Protein AF-R1IVT3-F1 (afdb_monomer)

pLDDT: mean 79.91, std 14.74, range [41.44, 95.56]

Foldseek 3Di:
DAAPQCVVVCVVVVHQLVPDPDHSCRLVSLLVVLLVQLLVLVVDDPVVSVVSLVVQLCCLQVVLVCRCPVPPPDHRDPVSSVSSNVSNVVNVVVVVVVVVVVVVVVVVD

Radius of gyration: 16.54 Å; Cα contacts (8 Å, |Δi|>4): 98; chains: 1; bounding box: 46×20×45 Å

Organism: NCBI:txid1056512

Secondary structure (DSSP, 8-state):
---HHHHHHHHHTT--TTSSSSTTSHHHHHHHHHHHHHHHTTTS-HHHHHHHHHHHHHHHHHHHHHHHHHSTT----HHHHHHHHHHHHHHHHHHHHHHHHHHHHHT--

Nearest PDB structures (foldseek):
  7vq3-assembly1_A  TM=6.142E-01  e=9.679E+00  Arabidopsis thaliana

Sequence (109 aa):
MLSLFTGFGLKQLSIEGKTFFWGNGDLLFHFGLFYLSGVLLFPLQLHVKVLSFTFLLLVAIASEYVQAHLIPGRSG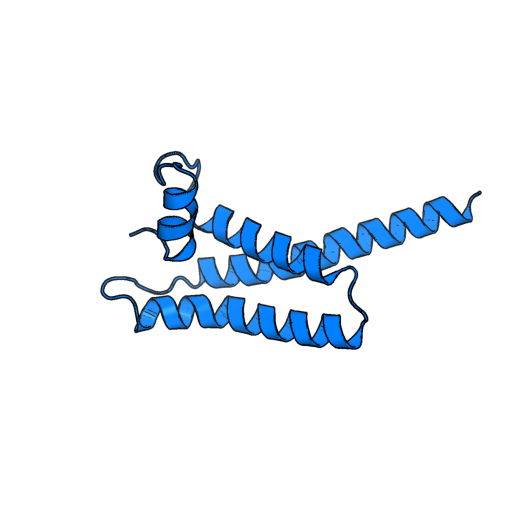SLLDALVNVFALFSAMVTLSVAHRRAKRSSSIL

Mean predicted aligned error: 8.48 Å

Solvent-accessible surface area (backbone atoms only — not comparable to full-atom values): 5930 Å² total; per-residue (Å²): 133,71,46,75,65,41,53,52,53,28,57,76,66,76,45,65,49,81,78,39,99,62,71,59,35,40,61,61,48,44,24,51,54,30,20,52,54,31,51,69,38,63,86,46,57,70,72,59,29,52,52,52,47,53,51,51,51,49,48,29,48,47,51,31,55,49,47,31,73,70,37,89,96,38,80,55,47,72,64,56,27,50,38,20,47,50,20,31,53,47,28,49,51,54,51,53,52,50,51,54,49,52,56,56,61,62,74,78,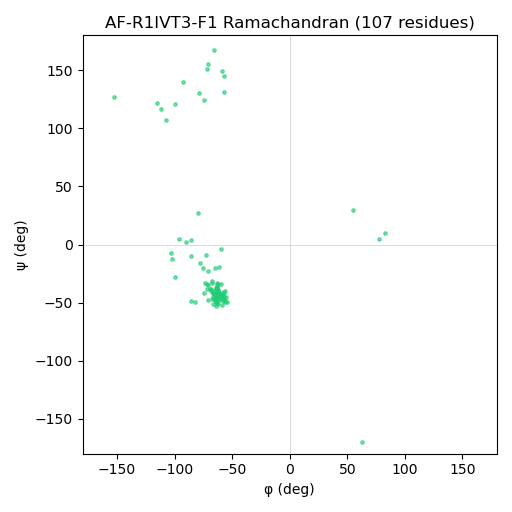113

Structure (mmCIF, N/CA/C/O backbone):
data_AF-R1IVT3-F1
#
_entry.id   AF-R1IVT3-F1
#
loop_
_atom_site.group_PDB
_atom_site.id
_atom_site.type_symbol
_atom_site.label_atom_id
_atom_site.label_alt_id
_atom_site.label_comp_id
_atom_site.label_asym_id
_atom_site.label_entity_id
_atom_site.label_seq_id
_atom_site.pdbx_PDB_ins_code
_atom_site.Cartn_x
_atom_site.Cartn_y
_atom_site.Cartn_z
_atom_site.occupancy
_atom_site.B_iso_or_equiv
_atom_site.auth_seq_id
_atom_site.auth_comp_id
_atom_site.auth_asym_id
_atom_site.auth_atom_id
_atom_site.pdbx_PDB_model_num
ATOM 1 N N . MET A 1 1 ? 7.142 1.662 -21.661 1.00 53.41 1 MET A N 1
ATOM 2 C CA . MET A 1 1 ? 6.828 0.257 -21.320 1.00 53.41 1 MET A CA 1
ATOM 3 C C . MET A 1 1 ? 5.900 0.256 -20.113 1.00 53.41 1 MET A C 1
ATOM 5 O O . MET A 1 1 ? 6.004 1.182 -19.321 1.00 53.41 1 MET A O 1
ATOM 9 N N . LEU A 1 2 ? 4.973 -0.701 -20.021 1.00 55.47 2 LEU A N 1
ATOM 10 C CA . LEU A 1 2 ? 4.089 -0.897 -18.855 1.00 55.47 2 LEU A CA 1
ATOM 11 C C . LEU A 1 2 ? 4.885 -1.450 -17.664 1.00 55.47 2 LEU A C 1
ATOM 13 O O . LEU A 1 2 ? 5.911 -2.100 -17.900 1.00 55.47 2 LEU A O 1
ATOM 17 N N . SER A 1 3 ? 4.430 -1.235 -16.420 1.00 58.12 3 SER A N 1
ATOM 18 C CA . SER A 1 3 ? 5.089 -1.881 -15.288 1.00 58.12 3 SER A CA 1
ATOM 19 C C . SER A 1 3 ? 4.948 -3.392 -15.310 1.00 58.12 3 SER A C 1
ATOM 21 O O . SER A 1 3 ? 4.145 -3.943 -16.055 1.00 58.12 3 SER A O 1
ATOM 23 N N . LEU A 1 4 ? 5.720 -4.097 -14.481 1.00 60.19 4 LEU A N 1
ATOM 24 C CA . LEU A 1 4 ? 5.559 -5.541 -14.328 1.00 60.19 4 LEU A CA 1
ATOM 25 C C . LEU A 1 4 ? 4.172 -5.855 -13.743 1.00 60.19 4 LEU A C 1
ATOM 27 O O . LEU A 1 4 ? 3.527 -6.813 -14.161 1.00 60.19 4 LEU A O 1
ATOM 31 N N . PHE A 1 5 ? 3.674 -4.985 -12.864 1.00 60.47 5 PHE A N 1
ATOM 32 C CA . PHE A 1 5 ? 2.357 -5.096 -12.252 1.00 60.47 5 PHE A CA 1
ATOM 33 C C . PHE A 1 5 ? 1.224 -4.821 -13.240 1.00 60.47 5 PHE A C 1
ATOM 35 O O . PHE A 1 5 ? 0.312 -5.638 -13.346 1.00 60.47 5 PHE A O 1
ATOM 42 N N . THR A 1 6 ? 1.291 -3.747 -14.028 1.00 59.94 6 THR A N 1
ATOM 43 C CA . THR A 1 6 ? 0.273 -3.498 -15.058 1.00 59.94 6 THR A CA 1
ATOM 44 C C . THR A 1 6 ? 0.411 -4.409 -16.264 1.00 59.94 6 THR A C 1
ATOM 46 O O . THR A 1 6 ? -0.585 -4.920 -16.759 1.00 59.94 6 THR A O 1
ATOM 49 N N . GLY A 1 7 ? 1.624 -4.658 -16.743 1.00 62.16 7 GLY A N 1
ATOM 50 C CA . GLY A 1 7 ? 1.887 -5.501 -17.906 1.00 62.16 7 GLY A CA 1
ATOM 51 C C . GLY A 1 7 ? 1.481 -6.959 -17.692 1.00 62.16 7 GLY A C 1
ATOM 52 O O . GLY A 1 7 ? 0.935 -7.572 -18.607 1.00 62.16 7 GLY A O 1
ATOM 53 N N . PHE A 1 8 ? 1.698 -7.513 -16.495 1.00 65.00 8 PHE A N 1
ATOM 54 C CA . PHE A 1 8 ? 1.214 -8.849 -16.141 1.00 65.00 8 PHE A CA 1
ATOM 55 C C . PHE A 1 8 ? -0.255 -8.820 -15.692 1.00 65.00 8 PHE A C 1
ATOM 57 O O . PHE A 1 8 ? -1.075 -9.570 -16.220 1.00 65.00 8 PHE A O 1
ATOM 64 N N . GLY A 1 9 ? -0.609 -7.918 -14.771 1.00 61.88 9 GLY A N 1
ATOM 65 C CA . GLY A 1 9 ? -1.936 -7.858 -14.155 1.00 61.88 9 GLY A CA 1
ATOM 66 C C . GLY A 1 9 ? -3.055 -7.472 -15.121 1.00 61.88 9 GLY A C 1
ATOM 67 O O . GLY A 1 9 ? -4.085 -8.140 -15.161 1.00 61.88 9 GLY A O 1
ATOM 68 N N . LEU A 1 10 ? -2.859 -6.447 -15.957 1.00 65.56 10 LEU A N 1
ATOM 69 C CA . LEU A 1 10 ? -3.871 -6.042 -16.943 1.00 65.56 10 LEU A CA 1
ATOM 70 C C . LEU A 1 10 ? -4.005 -7.064 -18.074 1.00 65.56 10 LEU A C 1
ATOM 72 O O . LEU A 1 10 ? -5.117 -7.326 -18.529 1.00 65.56 10 LEU A O 1
ATOM 76 N N . LYS A 1 11 ? -2.898 -7.702 -18.482 1.00 64.94 11 LYS A N 1
ATOM 77 C CA . LYS A 1 11 ? -2.916 -8.777 -19.486 1.00 64.94 11 LYS A CA 1
ATOM 78 C C . LYS A 1 11 ? -3.739 -9.973 -19.011 1.00 64.94 11 LYS A C 1
ATOM 80 O O . LYS A 1 11 ? -4.477 -10.551 -19.801 1.00 64.94 11 LYS A O 1
ATOM 85 N N . GLN A 1 12 ? -3.652 -10.319 -17.729 1.00 66.75 12 GLN A N 1
ATOM 86 C CA . GLN A 1 12 ? -4.438 -11.407 -17.145 1.00 66.75 12 GLN A CA 1
ATOM 87 C C . GLN A 1 12 ? -5.931 -11.057 -17.011 1.00 66.75 12 GLN A C 1
ATOM 89 O O . GLN A 1 12 ? -6.773 -11.950 -17.000 1.00 66.75 12 GLN A O 1
ATOM 94 N N . LEU A 1 13 ? -6.260 -9.763 -16.974 1.00 63.97 13 LEU A N 1
ATOM 95 C CA . LEU A 1 13 ? -7.627 -9.237 -16.927 1.00 63.97 13 LEU A CA 1
ATOM 96 C C . LEU A 1 13 ? -8.186 -8.849 -18.309 1.00 63.97 13 LEU A C 1
ATOM 98 O O . LEU A 1 13 ? -9.298 -8.337 -18.386 1.00 63.97 13 LEU A O 1
ATOM 102 N N . SER A 1 14 ? -7.448 -9.101 -19.399 1.00 63.78 14 SER A N 1
ATOM 103 C CA . SER A 1 14 ? -7.808 -8.688 -20.770 1.00 63.78 14 SER A CA 1
ATOM 104 C C . SER A 1 14 ? -8.073 -7.181 -2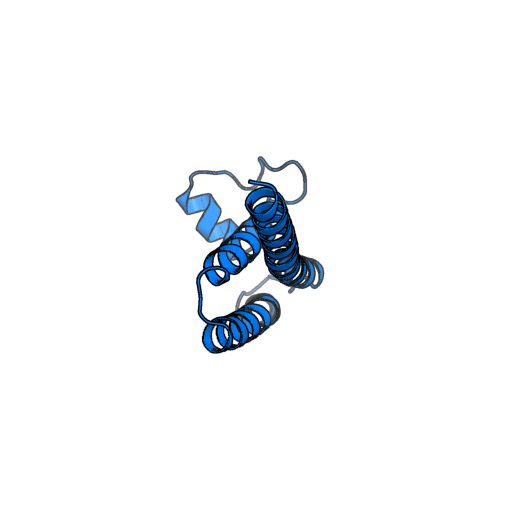0.927 1.00 63.78 14 SER A C 1
ATOM 106 O O . SER A 1 14 ? -8.866 -6.769 -21.770 1.00 63.78 14 SER A O 1
ATOM 108 N N . ILE A 1 15 ? -7.413 -6.345 -20.120 1.00 61.00 15 ILE A N 1
ATOM 109 C CA . ILE A 1 15 ? -7.521 -4.884 -20.197 1.00 61.00 15 ILE A CA 1
ATOM 110 C C . ILE A 1 15 ? -6.303 -4.352 -20.953 1.00 61.00 15 ILE A C 1
ATOM 112 O O . ILE A 1 15 ? -5.158 -4.560 -20.548 1.00 61.00 15 ILE A O 1
ATOM 116 N N . GLU A 1 16 ? -6.527 -3.649 -22.060 1.00 60.50 16 GLU A N 1
ATOM 117 C CA . GLU A 1 16 ? -5.443 -3.006 -22.799 1.00 60.50 16 GLU A CA 1
ATOM 118 C C . GLU A 1 16 ? -4.953 -1.760 -22.049 1.00 60.50 16 GLU A C 1
ATOM 120 O O . GLU A 1 16 ? -5.711 -0.832 -21.799 1.00 60.50 16 GLU A O 1
ATOM 125 N N . GLY A 1 17 ? -3.656 -1.673 -21.735 1.00 54.31 17 GLY A N 1
ATOM 126 C CA . GLY A 1 17 ? -3.075 -0.546 -20.979 1.00 54.31 17 GLY A CA 1
ATOM 127 C C . GLY A 1 17 ? -3.229 0.851 -21.611 1.00 54.31 17 GLY A C 1
ATOM 128 O O . GLY A 1 17 ? -2.850 1.840 -20.993 1.00 54.31 17 GLY A O 1
ATOM 129 N N . LYS A 1 18 ? -3.793 0.956 -22.824 1.00 55.62 18 LYS A N 1
ATOM 130 C CA . LYS A 1 18 ? -4.114 2.220 -23.508 1.00 55.62 18 LYS A CA 1
ATOM 131 C C . LYS A 1 18 ? -5.480 2.807 -23.125 1.00 55.62 18 LYS A C 1
ATOM 133 O O . LYS A 1 18 ? -5.759 3.940 -23.500 1.00 55.62 18 LYS A O 1
ATOM 138 N N . THR A 1 19 ? -6.334 2.073 -22.407 1.00 54.50 19 THR A N 1
ATOM 139 C CA . THR A 1 19 ? -7.706 2.511 -22.081 1.00 54.50 19 THR A CA 1
ATOM 140 C C . THR A 1 19 ? -7.811 3.385 -20.829 1.00 54.50 19 THR A C 1
ATOM 142 O O . THR A 1 19 ? -8.916 3.717 -20.407 1.00 54.50 19 THR A O 1
ATOM 145 N N . PHE A 1 20 ? -6.695 3.749 -20.195 1.00 54.00 20 PHE A N 1
ATOM 146 C CA . PHE A 1 20 ? -6.714 4.512 -18.948 1.00 54.00 20 PHE A CA 1
ATOM 147 C C . PHE A 1 20 ? -6.638 6.024 -19.186 1.00 54.00 20 PHE A C 1
ATOM 149 O O . PHE A 1 20 ? -5.880 6.502 -20.023 1.00 54.00 20 PHE A O 1
ATOM 156 N N . PHE A 1 21 ? -7.410 6.780 -18.396 1.00 47.56 21 PHE A N 1
ATOM 157 C CA . PHE A 1 21 ? -7.531 8.243 -18.478 1.00 47.56 21 PHE A CA 1
ATOM 158 C C . PHE A 1 21 ? -6.213 9.008 -18.221 1.00 47.56 21 PHE A C 1
ATOM 160 O O . PHE A 1 21 ? -6.112 10.175 -18.595 1.00 47.56 21 PHE A O 1
ATOM 167 N N . TRP A 1 22 ? -5.209 8.385 -17.586 1.00 41.44 22 TRP A N 1
ATOM 168 C CA . TRP A 1 22 ? -3.912 9.006 -17.286 1.00 41.44 22 TRP A CA 1
ATOM 169 C C . TRP A 1 22 ? -2.787 7.959 -17.196 1.00 41.44 22 TRP A C 1
ATOM 171 O O . TRP A 1 22 ? -2.896 6.985 -16.447 1.00 41.44 22 TRP A O 1
ATOM 181 N N . GLY A 1 23 ? -1.700 8.154 -17.954 1.00 54.03 23 GLY A N 1
ATOM 182 C CA . GLY A 1 23 ? -0.624 7.161 -18.102 1.00 54.03 23 GLY A CA 1
ATOM 183 C C . GLY A 1 23 ? -1.092 5.846 -18.749 1.00 54.03 23 GLY A C 1
ATOM 184 O O . GLY A 1 23 ? -2.217 5.741 -19.224 1.00 54.03 23 GLY A O 1
ATOM 185 N N . ASN A 1 24 ? -0.252 4.804 -18.741 1.00 59.81 24 ASN A N 1
ATOM 186 C CA . ASN A 1 24 ? -0.631 3.469 -19.241 1.00 59.81 24 ASN A CA 1
ATOM 187 C C . ASN A 1 24 ? -1.466 2.651 -18.214 1.00 59.81 24 ASN A C 1
ATOM 189 O O . ASN A 1 24 ? -1.366 1.427 -18.170 1.00 59.81 24 ASN A O 1
ATOM 193 N N . GLY A 1 25 ? -2.209 3.310 -17.312 1.00 58.41 25 GLY A N 1
ATOM 194 C CA . GLY A 1 25 ? -2.949 2.654 -16.216 1.00 58.41 25 GLY A CA 1
ATOM 195 C C . GLY A 1 25 ? -2.108 2.221 -15.015 1.00 58.41 25 GLY A C 1
ATOM 196 O O . GLY A 1 25 ? -2.625 1.606 -14.085 1.00 58.41 25 GLY A O 1
ATOM 197 N N . ASP A 1 26 ? -0.822 2.559 -15.026 1.00 74.50 26 ASP A N 1
ATOM 198 C CA . ASP A 1 26 ? 0.160 2.042 -14.080 1.00 74.50 26 ASP A CA 1
ATOM 199 C C . ASP A 1 26 ? -0.125 2.452 -12.639 1.00 74.50 26 ASP A C 1
ATOM 201 O O . ASP A 1 26 ? -0.319 1.627 -11.749 1.00 74.50 26 ASP A O 1
ATOM 205 N N . LEU A 1 27 ? -0.294 3.753 -12.440 1.00 79.56 27 LEU A N 1
ATOM 206 C CA . LEU A 1 27 ? -0.490 4.350 -11.125 1.00 79.56 27 LEU A CA 1
ATOM 207 C C . LEU A 1 27 ? -1.765 3.869 -10.440 1.00 79.56 27 LEU A C 1
ATOM 209 O O . LEU A 1 27 ? -1.767 3.643 -9.235 1.00 79.56 27 LEU A O 1
ATOM 213 N N . LEU A 1 28 ? -2.848 3.690 -11.199 1.00 82.50 28 LEU A N 1
ATOM 214 C CA . LEU A 1 28 ? -4.115 3.224 -10.642 1.00 82.50 28 LEU A CA 1
ATOM 215 C C . LEU A 1 28 ? -4.013 1.767 -10.186 1.00 82.50 28 LEU A C 1
ATOM 217 O O . LEU A 1 28 ? -4.555 1.412 -9.142 1.00 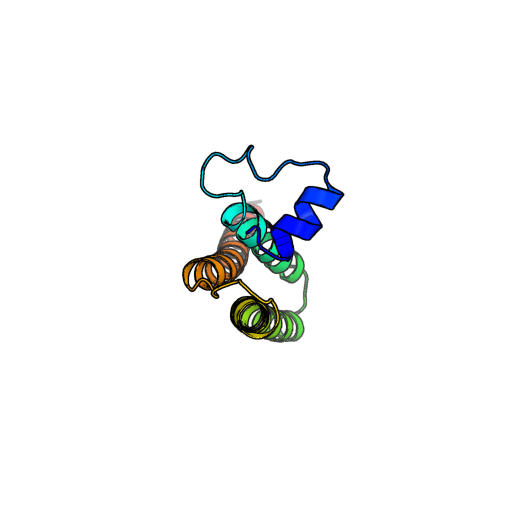82.50 28 LEU A O 1
ATOM 221 N N . PHE A 1 29 ? -3.302 0.934 -10.946 1.00 82.69 29 PHE A N 1
ATOM 222 C CA . PHE A 1 29 ? -3.076 -0.457 -10.579 1.00 82.69 29 PHE A CA 1
ATOM 223 C C . PHE A 1 29 ? -2.186 -0.566 -9.337 1.00 82.69 29 PHE A C 1
ATOM 225 O O . PHE A 1 29 ? -2.538 -1.266 -8.388 1.00 82.69 29 PHE A O 1
ATOM 232 N N . HIS A 1 30 ? -1.083 0.185 -9.314 1.00 86.00 30 HIS A N 1
ATOM 233 C CA . HIS A 1 30 ? -0.201 0.325 -8.158 1.00 86.00 30 HIS A CA 1
ATOM 234 C C . HIS A 1 30 ? -0.977 0.777 -6.913 1.00 86.00 30 HIS A C 1
ATOM 236 O O . HIS A 1 30 ? -0.934 0.123 -5.868 1.00 86.00 30 HIS A O 1
ATOM 242 N N . PHE A 1 31 ? -1.786 1.830 -7.050 1.00 90.00 31 PHE A N 1
ATOM 243 C CA . PHE A 1 31 ? -2.651 2.306 -5.979 1.00 90.00 31 PHE A CA 1
ATOM 244 C C . PHE A 1 31 ? -3.624 1.220 -5.510 1.00 90.00 31 PHE A C 1
ATOM 246 O O . PHE A 1 31 ? -3.690 0.928 -4.319 1.00 90.00 31 PHE A O 1
ATOM 253 N N . GLY A 1 32 ? -4.361 0.591 -6.427 1.00 90.50 32 GLY A N 1
ATOM 254 C CA . GLY A 1 32 ? -5.355 -0.431 -6.099 1.00 90.50 32 GLY A CA 1
ATOM 255 C C . GLY A 1 32 ? -4.749 -1.635 -5.377 1.00 90.50 32 GLY A C 1
ATOM 256 O O . GLY A 1 32 ? -5.294 -2.079 -4.366 1.00 90.50 32 GLY A O 1
ATOM 257 N N . LEU A 1 33 ? -3.596 -2.119 -5.844 1.00 91.06 33 LEU A N 1
ATOM 258 C CA . LEU A 1 33 ? -2.898 -3.263 -5.260 1.00 91.06 33 LEU A CA 1
ATOM 259 C C . LEU A 1 33 ? -2.453 -2.984 -3.819 1.00 91.06 33 LEU A C 1
ATOM 261 O O . LEU A 1 33 ? -2.741 -3.776 -2.916 1.00 91.06 33 LEU A O 1
ATOM 265 N N . PHE A 1 34 ? -1.782 -1.854 -3.581 1.00 93.19 34 PHE A N 1
ATOM 266 C CA . PHE A 1 34 ? -1.293 -1.503 -2.244 1.00 93.19 34 PHE A CA 1
ATOM 267 C C . PHE A 1 34 ? -2.415 -1.058 -1.304 1.00 93.19 34 PHE A C 1
ATOM 269 O O . PHE A 1 34 ? -2.375 -1.382 -0.115 1.00 93.19 34 PHE A O 1
ATOM 276 N N . TYR A 1 35 ? -3.450 -0.395 -1.825 1.00 94.50 35 TYR A N 1
ATOM 277 C CA . TYR A 1 35 ? -4.639 -0.049 -1.052 1.00 94.50 35 TYR A CA 1
ATOM 278 C C . TYR A 1 35 ? -5.359 -1.312 -0.571 1.00 94.50 35 TYR A C 1
ATOM 280 O O . TYR A 1 35 ? -5.599 -1.463 0.626 1.00 94.50 35 TYR A O 1
ATOM 288 N N . LEU A 1 36 ? -5.644 -2.258 -1.475 1.00 94.88 36 LEU A N 1
ATOM 289 C CA . LEU A 1 36 ? -6.280 -3.528 -1.124 1.00 94.88 36 LEU A CA 1
ATOM 290 C C . LEU A 1 36 ? -5.424 -4.325 -0.134 1.00 94.88 36 LEU A C 1
ATOM 292 O O . LEU A 1 36 ? -5.944 -4.836 0.854 1.00 94.88 36 LEU A O 1
ATOM 296 N N . SER A 1 37 ? -4.108 -4.368 -0.345 1.00 93.50 37 SER A N 1
ATOM 297 C CA . SER A 1 37 ? -3.181 -5.014 0.590 1.00 93.50 37 SER A CA 1
ATOM 298 C C . SER A 1 37 ? -3.260 -4.392 1.988 1.00 93.50 37 SER A C 1
ATOM 300 O O . SER A 1 37 ? -3.342 -5.117 2.976 1.00 93.50 37 SER A O 1
ATOM 302 N N . GLY A 1 38 ? -3.323 -3.059 2.084 1.00 93.50 38 GLY A N 1
ATOM 303 C CA . GLY A 1 38 ? -3.533 -2.348 3.348 1.00 93.50 38 GLY A CA 1
ATOM 304 C C . GLY A 1 38 ? -4.886 -2.653 3.999 1.00 93.50 38 GLY A C 1
ATOM 305 O O . GLY A 1 38 ? -4.956 -2.818 5.217 1.00 93.50 38 GLY A O 1
ATOM 306 N N . VAL A 1 39 ? -5.951 -2.801 3.204 1.00 94.62 39 VAL A N 1
ATOM 307 C CA . VAL A 1 39 ? -7.279 -3.205 3.696 1.00 94.62 39 VAL A CA 1
ATOM 308 C C . VAL A 1 39 ? -7.231 -4.592 4.337 1.00 94.62 39 VAL A C 1
ATOM 310 O O . VAL A 1 39 ? -7.764 -4.785 5.432 1.00 94.62 39 VAL A O 1
ATOM 313 N N . LEU A 1 40 ? -6.539 -5.540 3.702 1.00 94.38 40 LEU A N 1
ATOM 314 C CA . LEU A 1 40 ? -6.391 -6.912 4.197 1.00 94.38 40 LEU A CA 1
ATOM 315 C C . LEU A 1 40 ? -5.608 -7.001 5.515 1.00 94.38 40 LEU A C 1
ATOM 317 O O . LEU A 1 40 ? -5.762 -7.979 6.246 1.00 94.38 40 LEU A O 1
ATOM 321 N N . LEU A 1 41 ? -4.820 -5.979 5.867 1.00 93.25 41 LEU A N 1
ATOM 322 C CA . LEU A 1 41 ? -4.146 -5.925 7.166 1.00 93.25 41 LEU A CA 1
ATOM 323 C C . LEU A 1 41 ? -5.087 -5.576 8.321 1.00 93.25 41 LEU A C 1
ATOM 325 O O . LEU A 1 41 ? -4.762 -5.830 9.481 1.00 93.25 41 LEU A O 1
ATOM 329 N N . PHE A 1 42 ? -6.240 -4.968 8.048 1.00 89.81 42 PHE A N 1
ATOM 330 C CA . PHE A 1 42 ? -7.120 -4.441 9.084 1.00 89.81 42 PHE A CA 1
ATOM 331 C C . PHE A 1 42 ? -7.619 -5.463 10.125 1.00 89.81 42 PHE A C 1
ATOM 333 O O . PHE A 1 42 ? -7.555 -5.126 11.314 1.00 89.81 42 PHE A O 1
ATOM 340 N N . PRO A 1 43 ? -8.063 -6.683 9.758 1.00 91.50 43 PRO A N 1
ATOM 341 C CA . PRO A 1 43 ? -8.525 -7.676 10.731 1.00 91.50 43 PRO A CA 1
ATOM 342 C C . PRO A 1 43 ? -7.392 -8.311 11.553 1.00 91.50 43 PRO A C 1
ATOM 344 O O . PRO A 1 43 ? -7.668 -9.032 12.510 1.00 91.50 43 PRO A O 1
ATOM 347 N N . LEU A 1 44 ? -6.124 -8.067 11.207 1.00 92.06 44 LEU A N 1
ATOM 348 C CA . LEU A 1 44 ? -4.990 -8.689 11.885 1.00 92.06 44 LEU A CA 1
ATOM 349 C C . LEU A 1 44 ? -4.774 -8.122 13.294 1.00 92.06 44 LEU A C 1
ATOM 351 O O . LEU A 1 44 ? -5.031 -6.945 13.577 1.00 92.06 44 LEU A O 1
ATOM 355 N N . GLN A 1 45 ? -4.219 -8.966 14.165 1.00 94.06 45 GLN A N 1
ATOM 356 C CA . GLN A 1 45 ? -3.732 -8.564 15.485 1.00 94.06 45 GLN A CA 1
ATOM 357 C C . GLN A 1 45 ? -2.650 -7.484 15.355 1.00 94.06 45 GLN A C 1
ATOM 359 O O . GLN A 1 45 ? -1.905 -7.468 14.379 1.00 94.06 45 GLN A O 1
ATOM 364 N N . LEU A 1 46 ? -2.536 -6.584 16.340 1.00 90.88 46 LEU A N 1
ATOM 365 C CA . LEU A 1 46 ? -1.689 -5.387 16.235 1.00 90.88 46 LEU A CA 1
ATOM 366 C C . LEU A 1 46 ? -0.225 -5.698 15.882 1.00 90.88 46 LEU A C 1
ATOM 368 O O . LEU A 1 46 ? 0.328 -5.053 14.999 1.00 90.88 46 LEU A O 1
ATOM 372 N N . HIS A 1 47 ? 0.393 -6.687 16.529 1.00 91.94 47 HIS A N 1
ATOM 373 C CA . HIS A 1 47 ? 1.794 -7.036 16.276 1.00 91.94 47 HIS A CA 1
ATOM 374 C C . HIS A 1 47 ? 2.001 -7.608 14.863 1.00 91.94 47 HIS A C 1
ATOM 376 O O . HIS A 1 47 ? 2.932 -7.200 14.172 1.00 91.94 47 HIS A O 1
ATOM 382 N N . VAL A 1 48 ? 1.090 -8.472 14.392 1.00 94.12 48 VAL A N 1
ATOM 383 C CA . VAL A 1 48 ? 1.104 -8.992 13.014 1.00 94.12 48 VAL A CA 1
ATOM 384 C C . VAL A 1 48 ? 0.874 -7.857 12.021 1.00 94.12 48 VAL A C 1
ATOM 386 O O . VAL A 1 48 ? 1.610 -7.724 11.055 1.00 94.12 48 VAL A O 1
ATOM 389 N N . LYS A 1 49 ? -0.099 -6.985 12.296 1.00 92.69 49 LYS A N 1
ATOM 390 C CA . LYS A 1 49 ? -0.436 -5.827 11.465 1.00 92.69 49 LYS A CA 1
ATOM 391 C C . LYS A 1 49 ? 0.755 -4.897 11.276 1.00 92.69 49 LYS A C 1
ATOM 393 O O . LYS A 1 49 ? 1.022 -4.500 10.150 1.00 92.69 49 LYS A O 1
ATOM 398 N N . VAL A 1 50 ? 1.469 -4.564 12.353 1.00 93.12 50 VAL A N 1
ATOM 399 C CA . VAL A 1 50 ? 2.665 -3.710 12.290 1.00 93.12 50 VAL A CA 1
ATOM 400 C C . VAL A 1 50 ? 3.761 -4.385 11.468 1.00 93.12 50 VAL A C 1
ATOM 402 O O . VAL A 1 50 ? 4.331 -3.746 10.589 1.00 93.12 50 VAL A O 1
ATOM 405 N N . LEU A 1 51 ? 4.022 -5.675 11.692 1.00 95.56 51 LEU A N 1
ATOM 406 C CA . LEU A 1 51 ? 5.039 -6.413 10.941 1.00 95.56 51 LEU A CA 1
ATOM 407 C C . LEU A 1 51 ? 4.694 -6.511 9.447 1.00 95.56 51 LEU A C 1
ATOM 409 O O . LEU A 1 51 ? 5.526 -6.189 8.600 1.00 95.56 51 LEU A O 1
ATOM 413 N N . SER A 1 52 ? 3.458 -6.886 9.116 1.00 94.94 52 SER A N 1
ATOM 414 C CA . SER A 1 52 ? 2.973 -6.962 7.737 1.00 94.94 52 SER A CA 1
ATOM 415 C C . SER A 1 52 ? 2.947 -5.593 7.060 1.00 94.94 52 SER A C 1
ATOM 417 O O . SER A 1 52 ? 3.297 -5.498 5.889 1.00 94.94 52 SER A O 1
ATOM 419 N N . PHE A 1 53 ? 2.589 -4.526 7.779 1.00 94.62 53 PHE A N 1
ATOM 420 C CA . PHE A 1 53 ? 2.630 -3.163 7.248 1.00 94.62 53 PHE A CA 1
ATOM 421 C C . PHE A 1 53 ? 4.061 -2.741 6.914 1.00 94.62 53 PHE A C 1
ATOM 423 O O . PHE A 1 53 ? 4.308 -2.259 5.813 1.00 94.62 53 PHE A O 1
ATOM 430 N N . THR A 1 54 ? 5.015 -2.966 7.822 1.00 95.06 54 THR A N 1
ATOM 431 C CA . THR A 1 54 ? 6.434 -2.669 7.577 1.00 95.06 54 THR A CA 1
ATOM 432 C C . THR A 1 54 ? 6.965 -3.463 6.389 1.00 95.06 54 THR A C 1
ATOM 434 O O . THR A 1 54 ? 7.651 -2.907 5.535 1.00 95.06 54 THR A O 1
ATOM 437 N N . PHE A 1 55 ? 6.605 -4.744 6.286 1.00 95.44 55 PHE A N 1
ATOM 438 C CA . PHE A 1 55 ? 6.963 -5.561 5.133 1.00 95.44 55 PHE A CA 1
ATOM 439 C C . PHE A 1 55 ? 6.374 -5.001 3.830 1.00 95.44 55 PHE A C 1
ATOM 441 O O . PHE A 1 55 ? 7.108 -4.814 2.864 1.00 95.44 55 PHE A O 1
ATOM 448 N N . LEU A 1 56 ? 5.081 -4.661 3.803 1.00 94.94 56 LEU A N 1
ATOM 449 C CA . LEU A 1 56 ? 4.447 -4.056 2.627 1.00 94.94 56 LEU A CA 1
ATOM 450 C C . LEU A 1 56 ? 5.059 -2.700 2.267 1.00 94.94 56 LEU A C 1
ATOM 452 O O . LEU A 1 56 ? 5.174 -2.391 1.085 1.00 94.94 56 LEU A O 1
ATOM 456 N N . LEU A 1 57 ? 5.490 -1.912 3.252 1.00 93.88 57 LEU A N 1
ATOM 457 C CA . LEU A 1 57 ? 6.189 -0.651 3.021 1.00 93.88 57 LEU A CA 1
ATOM 458 C C . LEU A 1 57 ? 7.554 -0.884 2.356 1.00 93.88 57 LEU A C 1
ATOM 460 O O . LEU A 1 57 ? 7.901 -0.190 1.402 1.00 93.88 57 LEU A O 1
ATOM 464 N N . LEU A 1 58 ? 8.303 -1.894 2.807 1.00 94.19 58 LEU A N 1
ATOM 465 C CA . LEU A 1 58 ? 9.545 -2.300 2.149 1.00 94.19 58 LEU A CA 1
ATOM 466 C C . LEU A 1 58 ? 9.278 -2.779 0.721 1.00 94.19 58 LEU A C 1
ATOM 468 O O . LEU A 1 58 ? 9.992 -2.369 -0.185 1.00 94.19 58 LEU A O 1
ATOM 472 N N . VAL A 1 59 ? 8.230 -3.575 0.491 1.00 91.56 59 VAL A N 1
ATOM 473 C CA . VAL A 1 59 ? 7.838 -4.030 -0.854 1.00 91.56 59 VAL A CA 1
ATOM 474 C C . VAL A 1 59 ? 7.426 -2.854 -1.749 1.00 91.56 59 VAL A C 1
ATOM 476 O O . VAL A 1 59 ? 7.822 -2.811 -2.912 1.00 91.56 59 VAL A O 1
ATOM 479 N N . ALA A 1 60 ? 6.694 -1.868 -1.224 1.00 89.56 60 ALA A N 1
ATOM 480 C CA . ALA A 1 60 ? 6.283 -0.665 -1.954 1.00 89.56 60 ALA A CA 1
ATOM 481 C C . ALA A 1 60 ? 7.472 0.108 -2.535 1.00 89.56 60 ALA A C 1
ATOM 483 O O . ALA A 1 60 ? 7.400 0.577 -3.670 1.00 89.56 60 ALA A O 1
ATOM 484 N N . ILE A 1 61 ? 8.564 0.196 -1.774 1.00 88.12 61 ILE A N 1
ATOM 485 C CA . ILE A 1 61 ? 9.785 0.911 -2.160 1.00 88.12 61 ILE A CA 1
ATOM 486 C C . ILE A 1 61 ? 10.703 0.008 -2.997 1.00 88.12 61 ILE A C 1
ATOM 488 O O . ILE A 1 61 ? 11.181 0.401 -4.061 1.00 88.12 61 ILE A O 1
ATOM 492 N N . ALA A 1 62 ? 10.943 -1.218 -2.529 1.00 88.00 62 ALA A N 1
ATOM 493 C CA . ALA A 1 62 ? 11.863 -2.156 -3.160 1.00 88.00 62 ALA A CA 1
ATOM 494 C C . ALA A 1 62 ? 11.359 -2.629 -4.525 1.00 88.00 62 ALA A C 1
ATOM 496 O O . ALA A 1 62 ? 12.174 -2.884 -5.404 1.00 88.00 62 ALA A O 1
ATOM 497 N N . SER A 1 63 ? 10.044 -2.717 -4.733 1.00 82.88 63 SER A N 1
ATOM 498 C CA . SER A 1 63 ? 9.482 -3.108 -6.028 1.00 82.88 63 SER A CA 1
ATOM 499 C C . SER A 1 63 ? 9.943 -2.186 -7.154 1.00 82.88 63 SER A C 1
ATOM 501 O O . SER A 1 63 ? 10.318 -2.687 -8.210 1.00 82.88 63 SER A O 1
ATOM 503 N N . GLU A 1 64 ? 9.996 -0.870 -6.949 1.00 82.38 64 GLU A N 1
ATOM 504 C CA . GLU A 1 64 ? 10.496 0.063 -7.966 1.00 82.38 64 GLU A CA 1
ATOM 505 C C . GLU A 1 64 ? 12.010 -0.024 -8.146 1.00 82.38 64 GLU A C 1
ATOM 507 O O . GLU A 1 64 ? 12.501 -0.007 -9.275 1.00 82.38 64 GLU A O 1
ATOM 512 N N . TYR A 1 65 ? 12.759 -0.206 -7.056 1.00 81.50 65 TYR A N 1
ATOM 513 C CA . TYR A 1 65 ? 14.205 -0.421 -7.133 1.00 81.50 65 TYR A CA 1
ATOM 514 C C . TYR A 1 65 ? 14.551 -1.682 -7.940 1.00 81.50 65 TYR A C 1
ATOM 516 O O . TYR A 1 65 ? 15.389 -1.643 -8.841 1.00 81.50 65 TYR A O 1
ATOM 524 N N . VAL A 1 66 ? 13.863 -2.789 -7.657 1.00 82.50 66 VAL A N 1
ATOM 525 C CA . VAL A 1 66 ? 14.013 -4.072 -8.353 1.00 82.50 66 VAL A CA 1
ATOM 526 C C . VAL A 1 66 ? 13.607 -3.935 -9.819 1.00 82.50 66 VAL A C 1
ATOM 528 O O . VAL A 1 66 ? 14.343 -4.379 -10.697 1.00 82.50 66 VAL A O 1
ATOM 531 N N . GLN A 1 67 ? 12.481 -3.275 -10.107 1.00 73.25 67 GLN A N 1
ATOM 532 C CA . GLN A 1 67 ? 12.028 -3.038 -11.480 1.00 73.25 67 GLN A CA 1
ATOM 533 C C . GLN A 1 67 ? 13.014 -2.165 -12.275 1.00 73.25 67 GLN A C 1
ATOM 535 O O . GLN A 1 67 ? 13.183 -2.402 -13.467 1.00 73.25 67 GLN A O 1
ATOM 540 N N . ALA A 1 68 ? 13.698 -1.213 -11.634 1.00 77.00 68 ALA A N 1
ATOM 541 C CA . ALA A 1 68 ? 14.707 -0.368 -12.273 1.00 77.00 68 ALA A CA 1
ATOM 542 C C . ALA A 1 68 ? 16.011 -1.108 -12.620 1.00 77.00 68 ALA A C 1
ATOM 544 O O . ALA A 1 68 ? 16.659 -0.773 -13.607 1.00 77.00 68 ALA A O 1
ATOM 545 N N . HIS A 1 69 ? 16.418 -2.084 -11.799 1.00 78.81 69 HIS A N 1
ATOM 546 C CA . HIS A 1 69 ? 17.715 -2.763 -11.946 1.00 78.81 69 HIS A CA 1
ATOM 547 C C . HIS A 1 69 ? 17.621 -4.117 -12.656 1.00 78.81 69 HIS A C 1
ATOM 549 O O . HIS A 1 69 ? 18.589 -4.539 -13.285 1.00 78.81 69 HIS A O 1
ATOM 555 N N . LEU A 1 70 ? 16.484 -4.813 -12.558 1.00 78.31 70 LEU A N 1
ATOM 556 C CA . LEU A 1 70 ? 16.317 -6.161 -13.112 1.00 78.31 70 LEU A CA 1
ATOM 557 C C . LEU A 1 70 ? 15.541 -6.204 -14.431 1.00 78.31 70 LEU A C 1
ATOM 559 O O . LEU A 1 70 ? 15.549 -7.245 -15.084 1.00 78.31 70 LEU A O 1
ATOM 563 N N . ILE A 1 71 ? 14.868 -5.120 -14.837 1.00 71.69 71 ILE A N 1
ATOM 564 C CA . ILE A 1 71 ? 14.108 -5.074 -16.094 1.00 71.69 71 ILE A CA 1
ATOM 565 C C . ILE A 1 71 ? 14.866 -4.204 -17.105 1.00 71.69 71 ILE A C 1
ATOM 567 O O . ILE A 1 71 ? 14.864 -2.975 -16.981 1.00 71.69 71 ILE A O 1
ATOM 571 N N . PRO A 1 72 ? 15.496 -4.806 -18.131 1.00 67.00 72 PRO A N 1
ATOM 572 C CA . PRO A 1 72 ? 16.203 -4.057 -19.161 1.00 67.00 72 PRO A CA 1
ATOM 573 C C . PRO A 1 72 ? 15.274 -3.057 -19.858 1.00 67.00 72 PRO A C 1
ATOM 575 O O . PRO A 1 72 ? 14.177 -3.409 -20.290 1.00 67.00 72 PRO A O 1
ATOM 578 N N . GLY A 1 73 ? 15.719 -1.806 -19.989 1.00 67.06 73 GLY A N 1
ATOM 579 C CA . GLY A 1 73 ? 14.966 -0.758 -20.687 1.00 67.06 73 GLY A CA 1
ATOM 580 C C . GLY A 1 73 ? 13.879 -0.070 -19.856 1.00 67.06 73 GLY A C 1
ATOM 581 O O . GLY A 1 73 ? 13.101 0.707 -20.416 1.00 67.06 73 GLY A O 1
ATOM 582 N N . ARG A 1 74 ? 13.826 -0.309 -18.539 1.00 65.38 74 ARG A N 1
ATOM 583 C CA . ARG A 1 74 ? 12.933 0.415 -17.634 1.00 65.38 74 ARG A CA 1
ATOM 584 C C . ARG A 1 74 ? 13.704 1.256 -16.620 1.00 65.38 74 ARG A C 1
ATOM 586 O O . ARG A 1 74 ? 14.454 0.738 -15.806 1.00 65.38 74 ARG A O 1
ATOM 593 N N . SER A 1 75 ? 13.449 2.559 -16.625 1.00 67.50 75 SER A N 1
ATOM 594 C CA . SER A 1 75 ? 13.838 3.449 -15.533 1.00 67.50 75 SER A CA 1
ATOM 595 C C . SER A 1 75 ? 12.846 3.309 -14.379 1.00 67.50 75 SER A C 1
ATOM 597 O O . SER A 1 75 ? 11.637 3.389 -14.605 1.00 67.50 75 SER A O 1
ATOM 599 N N . GLY A 1 76 ? 13.342 3.118 -13.156 1.00 67.31 76 GLY A N 1
ATOM 600 C CA . GLY A 1 76 ? 12.503 3.195 -11.958 1.00 67.31 76 GLY A CA 1
ATOM 601 C C . GLY A 1 76 ? 11.797 4.544 -11.860 1.00 67.31 76 GLY A C 1
ATOM 602 O O . GLY A 1 76 ? 12.361 5.573 -12.239 1.00 67.31 76 GLY A O 1
ATOM 603 N N . SER A 1 77 ? 10.568 4.539 -11.350 1.00 78.94 77 SER A N 1
ATOM 604 C CA . SER A 1 77 ? 9.757 5.743 -11.186 1.00 78.94 77 SER A CA 1
ATOM 605 C C . SER A 1 77 ? 9.590 6.048 -9.703 1.00 78.94 77 SER A C 1
ATOM 607 O O . SER A 1 77 ? 8.979 5.287 -8.954 1.00 78.94 77 SER A O 1
ATOM 609 N N . LEU A 1 78 ? 10.114 7.198 -9.265 1.00 82.56 78 LEU A N 1
ATOM 610 C CA . LEU A 1 78 ? 9.879 7.685 -7.901 1.00 82.56 78 LEU A CA 1
ATOM 611 C C . LEU A 1 78 ? 8.379 7.886 -7.641 1.00 82.56 78 LEU A C 1
ATOM 613 O O . LEU A 1 78 ? 7.906 7.662 -6.530 1.00 82.56 78 LEU A O 1
ATOM 617 N N . LEU A 1 79 ? 7.632 8.291 -8.668 1.00 84.69 79 LEU A N 1
ATOM 618 C CA . LEU A 1 79 ? 6.200 8.534 -8.570 1.00 84.69 79 LEU A CA 1
ATOM 619 C C . LEU A 1 79 ? 5.435 7.233 -8.281 1.00 84.69 79 LEU A C 1
ATOM 621 O O . LEU A 1 79 ? 4.547 7.240 -7.431 1.00 84.69 79 LEU A O 1
ATOM 625 N N . ASP A 1 80 ? 5.826 6.116 -8.895 1.00 83.38 80 ASP A N 1
ATOM 626 C CA . ASP A 1 80 ? 5.190 4.807 -8.686 1.00 83.38 80 ASP A CA 1
ATOM 627 C C . ASP A 1 80 ? 5.413 4.334 -7.238 1.00 83.38 80 ASP A C 1
ATOM 629 O O . ASP A 1 80 ? 4.474 3.915 -6.556 1.00 83.38 80 ASP A O 1
ATOM 633 N N . ALA A 1 81 ? 6.633 4.510 -6.714 1.00 85.56 81 ALA A N 1
ATOM 634 C CA . ALA A 1 81 ? 6.956 4.207 -5.319 1.00 85.56 81 ALA A CA 1
ATOM 635 C C . ALA A 1 81 ? 6.144 5.076 -4.344 1.00 85.56 81 ALA A C 1
ATOM 637 O O . ALA A 1 81 ? 5.598 4.569 -3.361 1.00 85.56 81 ALA A O 1
ATOM 638 N N . LEU A 1 82 ? 6.024 6.379 -4.621 1.00 90.06 82 LEU A N 1
ATOM 639 C CA . LEU A 1 82 ? 5.215 7.292 -3.810 1.00 90.06 82 LEU A CA 1
ATOM 640 C C . LEU A 1 82 ? 3.736 6.900 -3.822 1.00 90.06 82 LEU A C 1
ATOM 642 O O . LEU A 1 82 ? 3.097 6.936 -2.771 1.00 90.06 82 LEU A O 1
ATOM 646 N N . VAL A 1 83 ? 3.199 6.483 -4.971 1.00 91.38 83 VAL A N 1
ATOM 647 C CA . VAL A 1 83 ? 1.814 6.007 -5.090 1.00 91.38 83 VAL A CA 1
ATOM 648 C C . VAL A 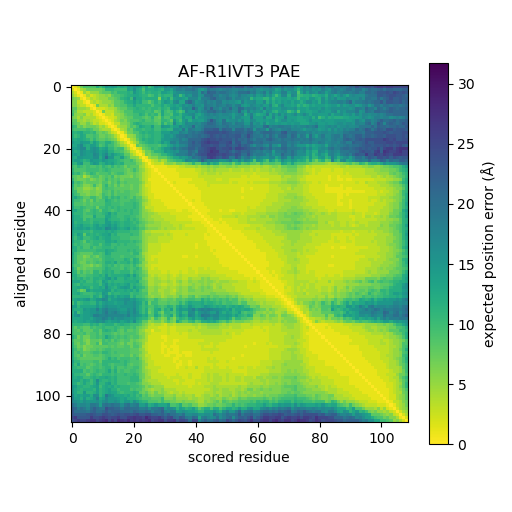1 83 ? 1.594 4.730 -4.278 1.00 91.38 83 VAL A C 1
ATOM 650 O O . VAL A 1 83 ? 0.607 4.657 -3.545 1.00 91.38 83 VAL A O 1
ATOM 653 N N . ASN A 1 84 ? 2.520 3.767 -4.329 1.00 91.25 84 ASN A N 1
ATOM 654 C CA . ASN A 1 84 ? 2.447 2.540 -3.524 1.00 91.25 84 ASN A CA 1
ATOM 655 C C . ASN A 1 84 ? 2.375 2.858 -2.020 1.00 91.25 84 ASN A C 1
ATOM 657 O O . ASN A 1 84 ? 1.504 2.358 -1.303 1.00 91.25 84 ASN A O 1
ATOM 661 N N . VAL A 1 85 ? 3.272 3.729 -1.545 1.00 93.50 85 VAL A N 1
ATOM 662 C CA . VAL A 1 85 ? 3.321 4.154 -0.139 1.00 93.50 85 VAL A CA 1
ATOM 663 C C . VAL A 1 85 ? 2.042 4.903 0.236 1.00 93.50 85 VAL A C 1
ATOM 665 O O . VAL A 1 85 ? 1.393 4.569 1.229 1.00 93.50 85 VAL A O 1
ATOM 668 N N . PHE A 1 86 ? 1.637 5.880 -0.575 1.00 94.69 86 PHE A N 1
ATOM 669 C CA . PHE A 1 86 ? 0.435 6.675 -0.340 1.00 94.69 86 PHE A CA 1
ATOM 670 C C . PHE A 1 86 ? -0.829 5.812 -0.259 1.00 94.69 86 PHE A C 1
ATOM 672 O O . PHE A 1 86 ? -1.672 6.036 0.613 1.00 94.69 86 PHE A O 1
ATOM 679 N N . ALA A 1 87 ? -0.953 4.801 -1.119 1.00 94.38 87 ALA A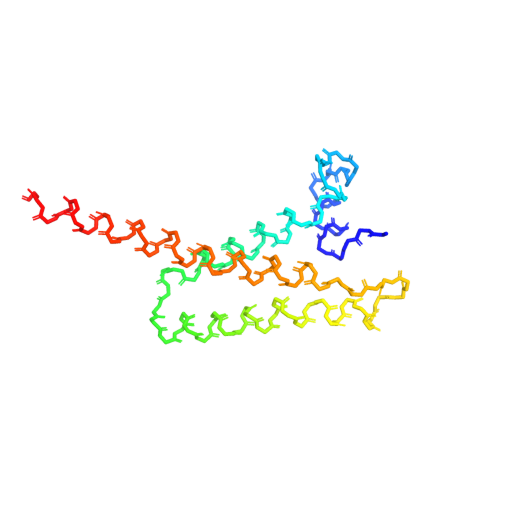 N 1
ATOM 680 C CA . ALA A 1 87 ? -2.075 3.872 -1.117 1.00 94.38 87 ALA A CA 1
ATOM 681 C C . ALA A 1 87 ? -2.158 3.064 0.186 1.00 94.38 87 ALA A C 1
ATOM 683 O O . ALA A 1 87 ? -3.236 2.953 0.778 1.00 94.38 87 ALA A O 1
ATOM 684 N N . LEU A 1 88 ? -1.016 2.567 0.675 1.00 94.69 88 LEU A N 1
ATOM 685 C CA . LEU A 1 88 ? -0.937 1.794 1.914 1.00 94.69 88 LEU A CA 1
ATOM 686 C C . LEU A 1 88 ? -1.347 2.634 3.137 1.00 94.69 88 LEU A C 1
ATOM 688 O O . LEU A 1 88 ? -2.143 2.189 3.969 1.00 94.69 88 LEU A O 1
ATOM 692 N N . PHE A 1 89 ? -0.861 3.877 3.229 1.00 94.88 89 PHE A N 1
ATOM 693 C CA . PHE A 1 89 ? -1.263 4.804 4.292 1.00 94.88 89 PHE A CA 1
ATOM 694 C C . PHE A 1 89 ? -2.736 5.206 4.183 1.00 94.88 89 PHE A C 1
ATOM 696 O O . PHE A 1 89 ? -3.443 5.231 5.194 1.00 94.88 89 PHE A O 1
ATOM 703 N N . SER A 1 90 ? -3.216 5.473 2.968 1.00 94.94 90 SER A N 1
ATOM 704 C CA . SER A 1 90 ? -4.613 5.835 2.718 1.00 94.94 90 SER A CA 1
ATOM 705 C C . SER A 1 90 ? -5.565 4.739 3.189 1.00 94.94 90 SER A C 1
ATOM 707 O O . SER A 1 90 ? -6.515 5.038 3.911 1.00 94.94 90 SER A O 1
ATOM 709 N N . ALA A 1 91 ? -5.277 3.468 2.887 1.00 94.62 91 ALA A N 1
ATOM 710 C CA . ALA A 1 91 ? -6.065 2.335 3.375 1.00 94.62 91 ALA A CA 1
ATOM 711 C C . ALA A 1 91 ? -6.156 2.322 4.911 1.00 94.62 91 ALA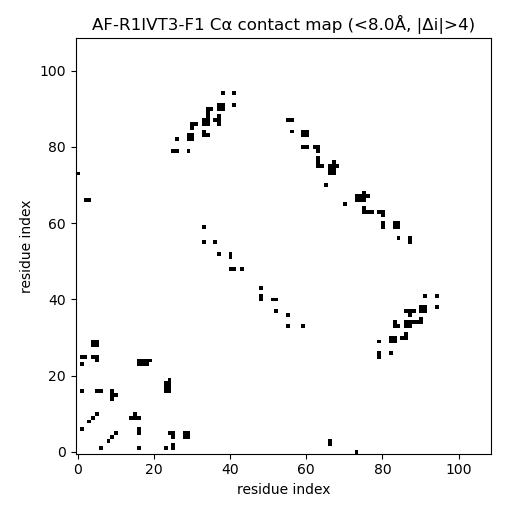 A C 1
ATOM 713 O O . ALA A 1 91 ? -7.252 2.268 5.478 1.00 94.62 91 ALA A O 1
ATOM 714 N N . MET A 1 92 ? -5.015 2.455 5.593 1.00 92.00 92 MET A N 1
ATOM 715 C CA . MET A 1 92 ? -4.953 2.459 7.057 1.00 92.00 92 MET A CA 1
ATOM 716 C C . MET A 1 92 ? -5.747 3.610 7.678 1.00 92.00 92 MET A C 1
ATOM 718 O O . MET A 1 92 ? -6.468 3.402 8.661 1.00 92.00 92 MET A O 1
ATOM 722 N N . VAL A 1 93 ? -5.651 4.813 7.108 1.00 93.56 93 VAL A N 1
ATOM 723 C CA . VAL A 1 93 ? -6.400 5.987 7.575 1.00 93.56 93 VAL A CA 1
ATOM 724 C C . VAL A 1 93 ? -7.897 5.798 7.342 1.00 93.56 93 VAL A C 1
ATOM 726 O O . VAL A 1 93 ? -8.671 5.942 8.292 1.00 93.56 93 VAL A O 1
ATOM 729 N N . THR A 1 94 ? -8.317 5.430 6.127 1.00 93.88 94 THR A N 1
ATOM 730 C CA . THR A 1 94 ? -9.735 5.244 5.780 1.00 93.88 94 THR A CA 1
ATOM 731 C C . THR A 1 94 ? -10.402 4.231 6.706 1.00 93.8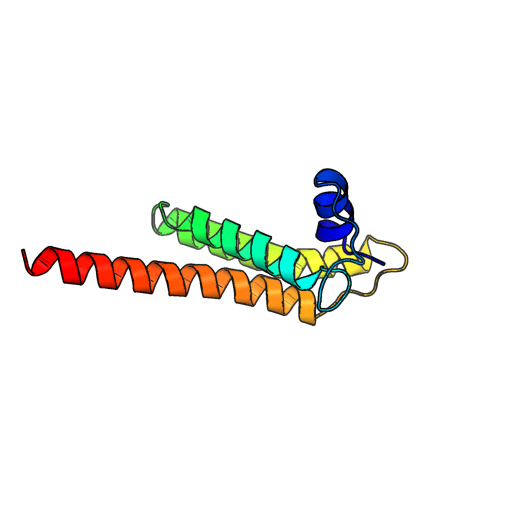8 94 THR A C 1
ATOM 733 O O . THR A 1 94 ? -11.450 4.525 7.285 1.00 93.88 94 THR A O 1
ATOM 736 N N . LEU A 1 95 ? -9.774 3.073 6.921 1.00 90.38 95 LEU A N 1
ATOM 737 C CA . LEU A 1 95 ? -10.318 2.030 7.791 1.00 90.38 95 LEU A CA 1
ATOM 738 C C . LEU A 1 95 ? -10.310 2.428 9.265 1.00 90.38 95 LEU A C 1
ATOM 740 O O . LEU A 1 95 ? -11.278 2.165 9.975 1.00 90.38 95 LEU A O 1
ATOM 744 N N . SER A 1 96 ? -9.267 3.117 9.730 1.00 88.06 96 SER A N 1
ATOM 745 C CA . SER A 1 96 ? -9.222 3.627 11.105 1.00 88.06 96 SER A CA 1
ATOM 746 C C . SER A 1 96 ? -10.337 4.641 11.369 1.00 88.06 96 SER A C 1
ATOM 748 O O . SER A 1 96 ? -10.976 4.600 12.423 1.00 88.06 96 SER A O 1
ATOM 750 N N . VAL A 1 97 ? -10.604 5.537 10.414 1.00 92.06 97 VAL A N 1
ATOM 751 C CA . VAL A 1 97 ? -11.705 6.505 10.497 1.00 92.06 97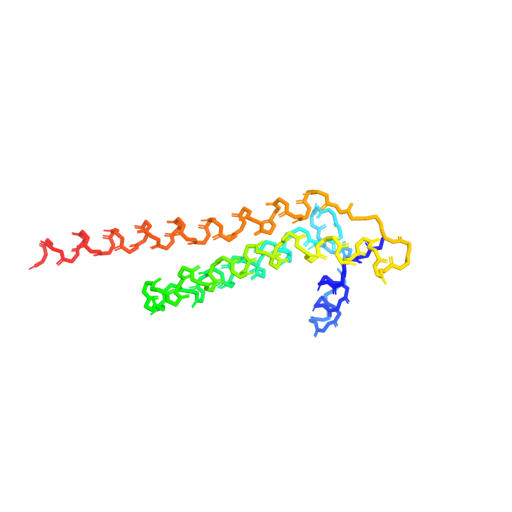 VAL A CA 1
ATOM 752 C C . VAL A 1 97 ? -13.054 5.791 10.465 1.00 92.06 97 VAL A C 1
ATOM 754 O O . VAL A 1 97 ? -13.898 6.070 11.319 1.00 92.06 97 VAL A O 1
ATOM 757 N N . ALA A 1 98 ? -13.251 4.849 9.539 1.00 89.94 98 ALA A N 1
ATOM 758 C CA . ALA A 1 98 ? -14.482 4.067 9.437 1.00 89.94 98 ALA A CA 1
ATOM 759 C C . ALA A 1 98 ? -14.767 3.291 10.732 1.00 89.94 98 ALA A C 1
ATOM 761 O O . ALA A 1 98 ? -15.867 3.371 11.276 1.00 89.94 98 ALA A O 1
ATOM 762 N N . HIS A 1 99 ? -13.752 2.633 11.292 1.00 87.81 99 HIS A N 1
ATOM 763 C CA . HIS A 1 99 ? -13.863 1.891 12.544 1.00 87.81 99 HIS A CA 1
ATOM 764 C C . HIS A 1 99 ? -14.200 2.793 13.737 1.00 87.81 99 HIS A C 1
ATOM 766 O O . HIS A 1 99 ? -15.083 2.472 14.532 1.00 87.81 99 HIS A O 1
ATOM 772 N N . ARG A 1 100 ? -13.551 3.961 13.849 1.00 88.31 100 ARG A N 1
ATOM 773 C CA . ARG A 1 100 ? -13.873 4.949 14.894 1.00 88.31 100 ARG A CA 1
ATOM 774 C C . ARG A 1 100 ? -15.304 5.466 14.768 1.00 88.31 100 ARG A C 1
ATOM 776 O O . ARG A 1 100 ? -15.964 5.643 15.789 1.00 88.31 100 ARG A O 1
ATOM 783 N N . ARG A 1 101 ? -15.780 5.711 13.543 1.00 89.56 101 ARG A N 1
ATOM 784 C CA . ARG A 1 101 ? -17.166 6.131 13.288 1.00 89.56 101 ARG A CA 1
ATOM 785 C C . ARG A 1 101 ? -18.155 5.039 13.686 1.00 89.56 101 ARG A C 1
ATOM 787 O O . ARG A 1 101 ? -19.061 5.331 14.455 1.00 89.56 101 ARG A O 1
ATOM 794 N N . ALA A 1 102 ? -17.921 3.796 13.268 1.00 87.25 102 ALA A N 1
ATOM 795 C CA . ALA A 1 102 ? -18.763 2.658 13.635 1.00 87.25 102 ALA A CA 1
ATOM 796 C C . ALA A 1 102 ? -18.864 2.482 15.161 1.00 87.25 102 ALA A C 1
ATOM 798 O O . ALA A 1 102 ? -19.966 2.368 15.690 1.00 87.25 102 ALA A O 1
ATOM 799 N N . LYS A 1 103 ? -17.733 2.568 15.879 1.00 85.88 103 LYS A N 1
ATOM 800 C CA . LYS A 1 103 ? -17.701 2.472 17.349 1.00 85.88 103 LYS A CA 1
ATOM 801 C C . LYS A 1 103 ? -18.458 3.608 18.049 1.00 85.88 103 LYS A C 1
ATOM 803 O O . LYS A 1 103 ? -19.066 3.382 19.090 1.00 85.88 103 LYS A O 1
ATOM 808 N N . ARG A 1 104 ? -18.407 4.832 17.508 1.00 82.75 104 ARG A N 1
ATOM 809 C CA . ARG A 1 104 ? -19.181 5.969 18.039 1.00 82.75 104 ARG A CA 1
ATOM 810 C C . ARG A 1 104 ? -20.678 5.792 17.808 1.00 82.75 104 ARG A C 1
ATOM 812 O O . ARG A 1 104 ? -21.453 6.100 18.699 1.00 82.75 104 ARG A O 1
ATOM 819 N N . SER A 1 105 ? -21.083 5.288 16.645 1.00 76.62 105 SER A N 1
ATOM 820 C CA . SER A 1 105 ? -22.496 5.034 16.348 1.00 76.62 105 SER A CA 1
ATOM 821 C C . SER A 1 105 ? -23.088 3.912 17.204 1.00 76.62 105 SER A C 1
ATOM 823 O O . SER A 1 105 ? -24.253 3.994 17.571 1.00 76.62 105 SER A O 1
ATOM 825 N N . SER A 1 106 ? -22.298 2.898 17.570 1.00 69.62 106 SER A N 1
ATOM 826 C CA . SER A 1 106 ? -22.764 1.789 18.411 1.00 69.62 106 SER A CA 1
ATOM 827 C C . SER A 1 106 ? -22.863 2.113 19.904 1.00 69.62 106 SER A C 1
ATOM 829 O O . SER A 1 106 ? -23.474 1.341 20.621 1.00 69.62 106 SER A O 1
ATOM 831 N N . SER A 1 107 ? -22.247 3.195 20.399 1.00 62.75 107 SER A N 1
ATOM 832 C CA . SER A 1 107 ? -22.323 3.567 21.827 1.00 62.75 107 SER A CA 1
ATOM 833 C C . SER A 1 107 ? -23.499 4.489 22.164 1.00 62.75 107 SER A C 1
ATOM 835 O O . SER A 1 107 ? -23.572 4.986 23.284 1.00 62.75 107 SER A O 1
ATOM 837 N N . ILE A 1 108 ? -24.328 4.819 21.172 1.00 59.31 108 ILE A N 1
ATOM 838 C CA . ILE A 1 108 ? -25.491 5.713 21.298 1.00 59.31 108 ILE A CA 1
ATOM 839 C C . ILE A 1 108 ? -26.803 4.894 21.334 1.00 59.31 108 ILE A C 1
ATOM 841 O O . ILE A 1 108 ? -27.864 5.450 21.600 1.00 59.31 108 ILE A O 1
ATOM 845 N N . LEU A 1 109 ? -26.720 3.578 21.101 1.00 51.31 109 LEU A N 1
ATOM 846 C CA . LEU A 1 109 ? -27.787 2.587 21.283 1.00 51.31 109 LEU A CA 1
ATOM 847 C C . LEU A 1 109 ? -27.551 1.814 22.583 1.00 51.31 109 LEU A C 1
ATOM 849 O O . LEU A 1 109 ? -28.560 1.462 23.226 1.00 51.31 109 LEU A O 1
#